Protein AF-C6TDI0-F1 (afdb_monomer)

Radius of gyration: 16.4 Å; Cα contacts (8 Å, |Δi|>4): 59; chains: 1; bounding box: 49×17×39 Å

Nearest PDB structures (foldseek):
  8ub8-assembly1_F  TM=6.004E-01  e=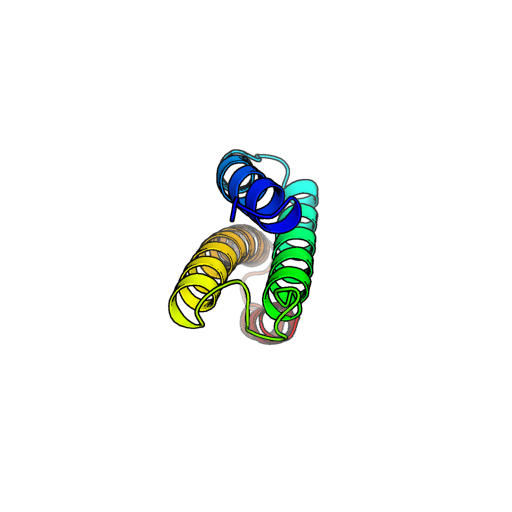7.647E-01  Bordetella phage BPP-1
  5zk3-assembly1_A  TM=4.264E-01  e=6.898E+00  Homo sapiens
  5v54-assembly1_B  TM=4.288E-01  e=9.675E+00  Homo sapiens

Organism: Glycine max (NCBI:txid3847)

Sequence (97 aa):
MGISKTEVNLKRLLAAAPQQQNQAKLVHYVATLREQLEQLAEERTPEGLPRISKAVLNDYSEKIEAIASKLVNRVVCIYELIYPGEMFKCKKELYSL

Foldseek 3Di:
DDDDPLRVVLVVLLVCLVVDPDLVVNVVSLVVNVVSLVVLQCDADPVRHRPDDPVVSVVSVVSSVVSLVVSVVVVLVVCCVVPVPPSVPVVVVSVVD

Structure (mmCIF, N/CA/C/O backbone):
data_AF-C6TDI0-F1
#
_entry.id   AF-C6TDI0-F1
#
loop_
_atom_site.group_PDB
_atom_site.id
_atom_site.type_symbol
_atom_site.label_atom_id
_atom_site.label_alt_id
_atom_site.label_comp_id
_atom_site.label_asym_id
_atom_site.label_entity_id
_atom_site.label_seq_id
_atom_site.pdbx_PDB_ins_code
_atom_site.Cartn_x
_atom_site.Cartn_y
_atom_site.Cartn_z
_atom_site.occupancy
_atom_site.B_iso_or_equiv
_atom_site.auth_seq_id
_atom_site.auth_comp_id
_atom_site.auth_asym_id
_atom_site.auth_atom_id
_atom_site.pdbx_PDB_model_num
ATOM 1 N N . MET A 1 1 ? -18.971 2.184 10.218 1.00 58.97 1 MET A N 1
ATOM 2 C CA . MET A 1 1 ? -17.906 3.164 9.909 1.00 58.97 1 MET A CA 1
ATOM 3 C C . MET A 1 1 ? -17.288 2.795 8.568 1.00 58.97 1 MET A C 1
ATOM 5 O O . MET A 1 1 ? -17.082 1.613 8.332 1.00 58.97 1 MET A O 1
ATOM 9 N N . GLY A 1 2 ? -17.090 3.764 7.672 1.00 80.56 2 GLY A N 1
ATOM 10 C CA . GLY A 1 2 ? -16.577 3.531 6.316 1.00 80.56 2 GLY A CA 1
ATOM 11 C C . GLY A 1 2 ? -15.046 3.546 6.216 1.00 80.56 2 GLY A C 1
ATOM 12 O O . GLY A 1 2 ? -14.354 4.004 7.132 1.00 80.56 2 GLY A O 1
ATOM 13 N N . ILE A 1 3 ? -14.554 3.068 5.071 1.00 83.88 3 ILE A N 1
ATOM 14 C CA . ILE A 1 3 ? -13.141 3.076 4.654 1.00 83.88 3 ILE A CA 1
ATOM 15 C C . ILE A 1 3 ? -12.595 4.514 4.713 1.00 83.88 3 ILE A C 1
ATOM 17 O O . ILE A 1 3 ? -13.279 5.452 4.294 1.00 83.88 3 ILE A O 1
ATOM 21 N N . SER A 1 4 ? -11.385 4.704 5.249 1.00 89.00 4 SER A N 1
ATOM 22 C CA . SER A 1 4 ? -10.763 6.032 5.331 1.00 89.00 4 SER A CA 1
ATOM 23 C C . SER A 1 4 ? -10.318 6.54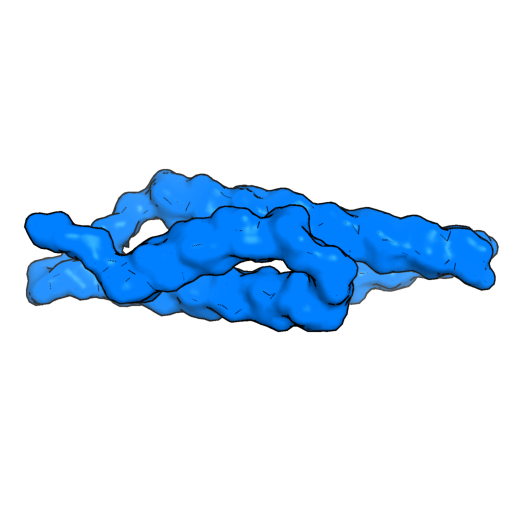4 3.962 1.00 89.00 4 SER A C 1
ATOM 25 O O . SER A 1 4 ? -10.072 5.768 3.039 1.00 89.00 4 SER A O 1
ATOM 27 N N . LYS A 1 5 ? -10.182 7.867 3.813 1.00 91.38 5 LYS A N 1
ATOM 28 C CA . LYS A 1 5 ? -9.638 8.458 2.580 1.00 91.38 5 LYS A CA 1
ATOM 29 C C . LYS A 1 5 ? -8.230 7.921 2.288 1.00 91.38 5 LYS A C 1
ATOM 31 O O . LYS A 1 5 ? -7.928 7.631 1.134 1.00 91.38 5 LYS A O 1
ATOM 36 N N . THR A 1 6 ? -7.413 7.752 3.325 1.00 93.12 6 THR A N 1
ATOM 37 C CA . THR A 1 6 ? -6.056 7.197 3.245 1.00 93.12 6 THR A CA 1
ATOM 38 C C . THR A 1 6 ? -6.082 5.758 2.747 1.00 93.12 6 THR A C 1
ATOM 40 O O . THR A 1 6 ? -5.397 5.439 1.782 1.00 93.12 6 THR A O 1
ATOM 43 N N . GLU A 1 7 ? -6.953 4.908 3.299 1.00 92.44 7 GLU A N 1
ATOM 44 C CA . GLU A 1 7 ? -7.088 3.517 2.855 1.00 92.44 7 GLU A CA 1
ATOM 45 C C . GLU A 1 7 ? -7.605 3.420 1.407 1.00 92.44 7 GLU A C 1
ATOM 47 O O . GLU A 1 7 ? -7.124 2.598 0.625 1.00 92.44 7 GLU A O 1
ATOM 52 N N . VAL A 1 8 ? -8.554 4.279 1.008 1.00 94.31 8 VAL A N 1
ATOM 53 C CA . VAL A 1 8 ? -9.020 4.355 -0.390 1.00 94.31 8 VAL A CA 1
ATOM 54 C C . VAL A 1 8 ? -7.878 4.747 -1.329 1.00 94.31 8 VAL A C 1
ATOM 56 O O . VAL A 1 8 ? -7.722 4.138 -2.390 1.00 94.31 8 VAL A O 1
ATOM 59 N N . ASN A 1 9 ? -7.084 5.751 -0.959 1.00 94.75 9 ASN A N 1
ATOM 60 C CA . ASN A 1 9 ? -5.946 6.200 -1.757 1.00 94.75 9 ASN A CA 1
ATOM 61 C C . ASN A 1 9 ? -4.877 5.108 -1.873 1.00 94.75 9 ASN A C 1
ATOM 63 O O . ASN A 1 9 ? -4.446 4.817 -2.989 1.00 94.75 9 ASN A O 1
ATOM 67 N N . LEU A 1 10 ? -4.547 4.443 -0.762 1.00 94.81 10 LEU A N 1
ATOM 68 C CA . LEU A 1 10 ? -3.582 3.348 -0.719 1.00 94.81 10 LEU A CA 1
ATOM 69 C C . LEU A 1 10 ? -4.000 2.212 -1.660 1.00 94.81 10 LEU A C 1
ATOM 71 O O . LEU A 1 10 ? -3.218 1.777 -2.503 1.00 94.81 10 LEU A O 1
ATOM 75 N N . LYS A 1 11 ? -5.266 1.775 -1.591 1.00 94.94 11 LYS A N 1
ATOM 76 C CA . LYS A 1 11 ? -5.807 0.727 -2.476 1.00 94.94 11 LYS A CA 1
ATOM 77 C C . LYS A 1 11 ? -5.727 1.109 -3.953 1.00 94.94 11 LYS A C 1
ATOM 79 O O . LYS A 1 11 ? -5.359 0.279 -4.783 1.00 94.94 11 LYS A O 1
ATOM 84 N N . ARG A 1 12 ? -6.059 2.359 -4.293 1.00 95.81 12 ARG A N 1
ATOM 85 C CA . ARG A 1 12 ? -5.972 2.864 -5.675 1.00 95.81 12 ARG A CA 1
ATOM 86 C C . ARG A 1 12 ? -4.530 2.879 -6.169 1.00 95.81 12 ARG A C 1
ATOM 88 O O . ARG A 1 12 ? -4.270 2.457 -7.294 1.00 95.81 12 ARG A O 1
ATOM 95 N N . LEU A 1 13 ? -3.600 3.322 -5.327 1.00 95.31 13 LEU A N 1
ATOM 96 C CA . LEU A 1 13 ? -2.189 3.404 -5.678 1.00 95.31 13 LEU A CA 1
ATOM 97 C C . LEU A 1 13 ? -1.560 2.010 -5.826 1.00 95.31 13 LEU A C 1
ATOM 99 O O . LEU A 1 13 ? -0.835 1.778 -6.789 1.00 95.31 13 LEU A O 1
ATOM 103 N N . LEU A 1 14 ? -1.925 1.052 -4.965 1.00 95.31 14 LEU A N 1
ATOM 104 C CA . LEU A 1 14 ? -1.526 -0.357 -5.081 1.00 95.31 14 LEU A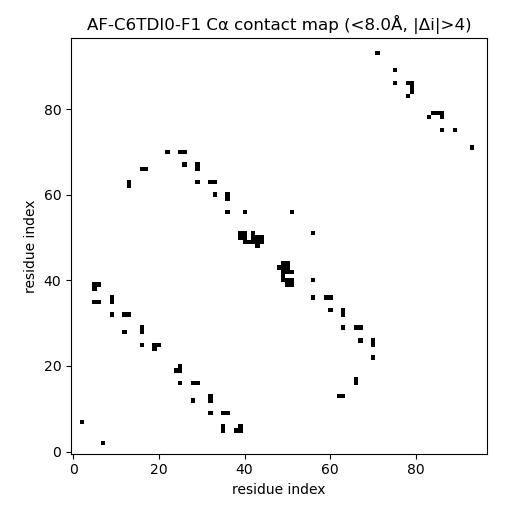 CA 1
ATOM 105 C C . LEU A 1 14 ? -1.998 -1.001 -6.389 1.00 95.31 14 LEU A C 1
ATOM 107 O O . LEU A 1 14 ? -1.280 -1.813 -6.965 1.00 95.31 14 LEU A O 1
ATOM 111 N N . ALA A 1 15 ? -3.189 -0.643 -6.874 1.00 94.81 15 ALA A N 1
ATOM 112 C CA . ALA A 1 15 ? -3.699 -1.139 -8.150 1.00 94.81 15 ALA A CA 1
ATOM 113 C C . ALA A 1 15 ? -3.005 -0.482 -9.359 1.00 94.81 15 ALA A C 1
ATOM 115 O O . ALA A 1 15 ? -2.777 -1.140 -10.376 1.00 94.81 15 ALA A O 1
ATOM 116 N N . ALA A 1 16 ? -2.657 0.804 -9.251 1.00 93.56 16 ALA A N 1
ATOM 117 C CA . ALA A 1 16 ? -2.035 1.570 -10.329 1.00 93.56 16 ALA A CA 1
ATOM 118 C C . ALA A 1 16 ? -0.523 1.315 -10.466 1.00 93.56 16 ALA A C 1
ATOM 120 O O . ALA A 1 16 ? -0.001 1.304 -11.580 1.00 93.56 16 ALA A O 1
ATOM 121 N N . ALA A 1 17 ? 0.191 1.099 -9.358 1.00 91.44 17 ALA A N 1
ATOM 122 C CA . ALA A 1 17 ? 1.648 0.975 -9.352 1.00 91.44 17 ALA A CA 1
ATOM 123 C C . ALA A 1 17 ? 2.188 -0.152 -10.261 1.00 91.44 17 ALA A C 1
ATOM 125 O O . ALA A 1 17 ? 3.085 0.129 -11.054 1.00 91.44 17 ALA A O 1
ATOM 126 N N . PRO A 1 18 ? 1.630 -1.380 -10.275 1.00 88.94 18 PRO A N 1
ATOM 127 C CA . PRO A 1 18 ? 2.087 -2.439 -11.181 1.00 88.94 18 PRO A CA 1
ATOM 128 C C . PRO A 1 18 ? 1.902 -2.126 -12.673 1.00 88.94 18 PR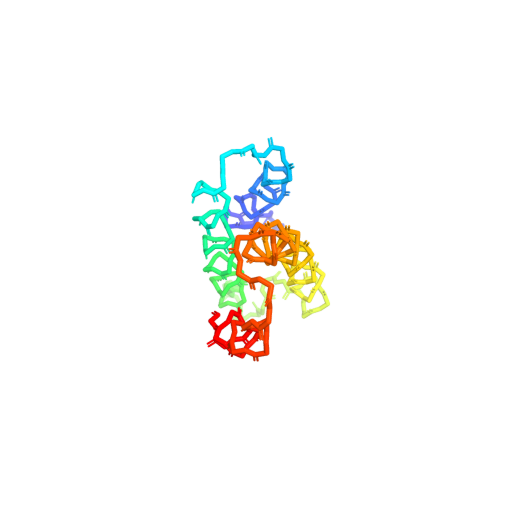O A C 1
ATOM 130 O O . PRO A 1 18 ? 2.560 -2.746 -13.505 1.00 88.94 18 PRO A O 1
ATOM 133 N N . GLN A 1 19 ? 1.006 -1.195 -13.015 1.00 90.69 19 GLN A N 1
ATOM 134 C CA . GLN A 1 19 ? 0.729 -0.791 -14.397 1.00 90.69 19 GLN A CA 1
ATOM 135 C C . GLN A 1 19 ? 1.668 0.328 -14.876 1.00 90.69 19 GLN A C 1
ATOM 137 O O . GLN A 1 19 ? 1.715 0.630 -16.069 1.00 90.69 19 GLN A O 1
ATOM 142 N N . GLN A 1 20 ? 2.423 0.956 -13.967 1.00 89.19 20 GLN A N 1
ATOM 143 C CA . GLN A 1 20 ? 3.319 2.056 -14.300 1.00 89.19 20 GLN A CA 1
ATOM 144 C C . GLN A 1 20 ? 4.563 1.547 -15.043 1.00 89.19 20 GLN A C 1
ATOM 146 O O . GLN A 1 20 ? 5.313 0.713 -14.542 1.00 89.19 20 GLN A O 1
ATOM 151 N N . GLN A 1 21 ? 4.814 2.096 -16.232 1.00 85.81 21 GLN A N 1
ATOM 152 C CA . GLN A 1 21 ? 5.987 1.748 -17.043 1.00 85.81 21 GLN A CA 1
ATOM 153 C C . GLN A 1 21 ? 7.190 2.652 -16.754 1.00 85.81 21 GLN A C 1
ATOM 155 O O . GLN A 1 21 ? 8.337 2.239 -16.923 1.00 85.81 21 GLN A O 1
ATOM 160 N N . ASN A 1 22 ? 6.944 3.887 -16.306 1.00 88.06 22 ASN A N 1
ATOM 161 C CA . ASN A 1 22 ? 8.004 4.829 -15.978 1.00 88.06 22 ASN A CA 1
ATOM 162 C C . ASN A 1 22 ? 8.616 4.493 -14.609 1.00 88.06 22 ASN A C 1
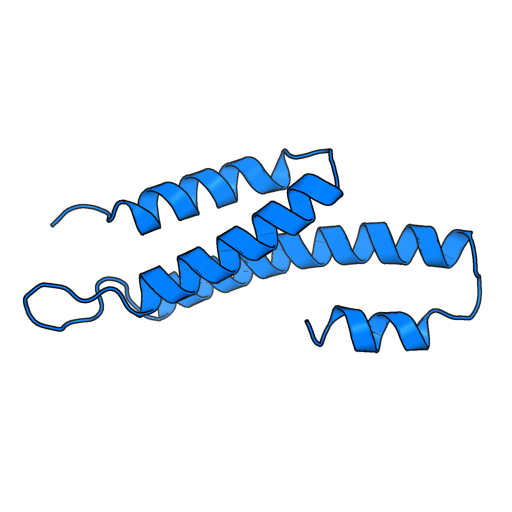ATOM 164 O O . ASN A 1 22 ? 7.950 4.614 -13.579 1.00 88.06 22 ASN A O 1
ATOM 168 N N . GLN A 1 23 ? 9.897 4.120 -14.601 1.00 81.94 23 GLN A N 1
ATOM 169 C CA . GLN A 1 23 ? 10.593 3.702 -13.383 1.00 81.94 23 GLN A CA 1
ATOM 170 C 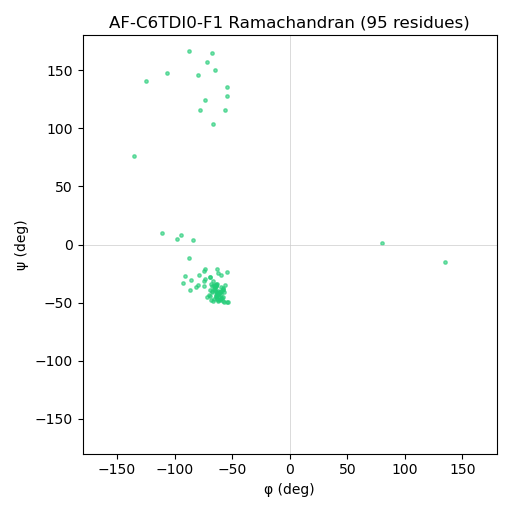C . GLN A 1 23 ? 10.682 4.814 -12.332 1.00 81.94 23 GLN A C 1
ATOM 172 O O . GLN A 1 23 ? 10.412 4.551 -11.167 1.00 81.94 23 GLN A O 1
ATOM 177 N N . ALA A 1 24 ? 10.973 6.058 -12.723 1.00 85.50 24 ALA A N 1
ATOM 178 C CA . ALA A 1 24 ? 11.050 7.179 -11.783 1.00 85.50 24 ALA A CA 1
ATOM 179 C C . ALA A 1 24 ? 9.696 7.444 -11.102 1.00 85.50 24 ALA A C 1
ATOM 181 O O . ALA A 1 24 ? 9.630 7.663 -9.893 1.00 85.50 24 ALA A O 1
ATOM 182 N N . LYS A 1 25 ? 8.594 7.339 -11.859 1.00 88.94 25 LYS A N 1
ATOM 183 C CA . LYS A 1 25 ? 7.241 7.407 -11.284 1.00 88.94 25 LYS A CA 1
ATOM 184 C C . LYS A 1 25 ? 6.956 6.231 -10.355 1.00 88.94 25 LYS A C 1
ATOM 186 O O . LYS A 1 25 ? 6.297 6.422 -9.341 1.00 88.94 25 LYS A O 1
ATOM 191 N N . LEU A 1 26 ? 7.442 5.036 -10.686 1.00 89.25 26 LEU A N 1
ATOM 192 C CA . LEU A 1 26 ? 7.256 3.855 -9.848 1.00 89.25 26 LEU A CA 1
ATOM 193 C C . LEU A 1 26 ? 8.020 3.968 -8.518 1.00 89.25 26 LEU A C 1
ATOM 195 O O . LEU A 1 26 ? 7.445 3.638 -7.487 1.00 89.25 26 LEU A O 1
ATOM 199 N N . VAL A 1 27 ? 9.246 4.511 -8.514 1.00 88.38 27 VAL A N 1
ATOM 200 C CA . VAL A 1 27 ? 9.980 4.843 -7.273 1.00 88.38 27 VAL A CA 1
ATOM 201 C C . VAL A 1 27 ? 9.156 5.790 -6.407 1.00 88.38 27 VAL A C 1
ATOM 203 O O . VAL A 1 27 ? 8.943 5.528 -5.225 1.00 88.38 27 VAL A O 1
ATOM 206 N N . HIS A 1 28 ? 8.638 6.864 -7.007 1.00 91.50 28 HIS A N 1
ATOM 207 C CA . HIS A 1 28 ? 7.807 7.824 -6.288 1.00 91.50 28 HIS A CA 1
ATOM 208 C C . HIS A 1 28 ? 6.537 7.173 -5.720 1.00 91.50 28 HIS A C 1
ATOM 210 O O . HIS A 1 28 ? 6.184 7.415 -4.572 1.00 91.50 28 HIS A O 1
ATOM 216 N N . TYR A 1 29 ? 5.886 6.290 -6.482 1.00 93.19 29 TYR A N 1
ATOM 217 C CA . TYR A 1 29 ? 4.699 5.572 -6.017 1.00 93.19 29 TYR A CA 1
ATOM 218 C C . TYR A 1 29 ? 5.008 4.654 -4.833 1.00 93.19 29 TYR A C 1
ATOM 220 O O . TYR A 1 29 ? 4.214 4.611 -3.901 1.00 93.19 29 TYR A O 1
ATOM 228 N N . VAL A 1 30 ? 6.144 3.949 -4.835 1.00 92.69 30 VAL A N 1
ATOM 229 C CA . VAL A 1 30 ? 6.570 3.120 -3.692 1.00 92.69 30 VAL A CA 1
ATOM 230 C C . VAL A 1 30 ? 6.803 3.981 -2.449 1.00 92.69 30 VAL A C 1
ATOM 232 O O . VAL A 1 30 ? 6.331 3.618 -1.374 1.00 92.69 30 VAL A O 1
ATOM 235 N N . ALA A 1 31 ? 7.447 5.143 -2.591 1.00 93.44 31 ALA A N 1
ATOM 236 C CA . ALA A 1 31 ? 7.637 6.074 -1.479 1.00 93.44 31 ALA A CA 1
ATOM 237 C C . ALA A 1 31 ? 6.292 6.559 -0.901 1.00 93.44 31 ALA A C 1
ATOM 239 O O . ALA A 1 31 ? 6.065 6.459 0.302 1.00 93.44 31 ALA A O 1
ATOM 240 N N . THR A 1 32 ? 5.360 6.989 -1.759 1.00 94.75 32 THR A N 1
ATOM 241 C CA . THR A 1 32 ? 4.015 7.412 -1.328 1.00 94.75 32 THR A CA 1
ATOM 242 C C . THR A 1 32 ? 3.213 6.269 -0.702 1.00 94.75 32 THR A C 1
ATOM 244 O O . THR A 1 32 ? 2.451 6.492 0.235 1.00 94.75 32 THR A O 1
ATOM 247 N N . LEU A 1 33 ? 3.359 5.037 -1.198 1.00 95.56 33 LEU A N 1
ATOM 248 C CA . LEU A 1 33 ? 2.708 3.863 -0.613 1.00 95.56 33 LEU A CA 1
ATOM 249 C C . LEU A 1 33 ? 3.190 3.600 0.822 1.00 95.56 33 LEU A C 1
ATOM 251 O O . LEU A 1 33 ? 2.361 3.303 1.680 1.00 95.56 33 LEU A O 1
ATOM 255 N N . ARG A 1 34 ? 4.500 3.728 1.083 1.00 95.25 34 ARG A N 1
ATOM 256 C CA . ARG A 1 34 ? 5.079 3.590 2.432 1.00 95.25 34 ARG A CA 1
ATOM 257 C C . ARG A 1 34 ? 4.549 4.677 3.375 1.00 95.25 34 ARG A C 1
ATOM 259 O O . ARG A 1 34 ? 4.037 4.351 4.439 1.00 95.25 34 ARG A O 1
ATOM 266 N N . GLU A 1 35 ? 4.545 5.933 2.932 1.00 95.62 35 GLU A N 1
ATOM 267 C CA . GLU A 1 35 ? 4.005 7.063 3.706 1.00 95.62 35 GLU A CA 1
ATOM 268 C C . GLU A 1 35 ? 2.514 6.881 4.051 1.00 95.62 35 GLU A C 1
ATOM 270 O O . GLU A 1 35 ? 2.095 7.058 5.194 1.00 95.62 35 GLU A O 1
ATOM 275 N N . GLN A 1 36 ? 1.687 6.477 3.080 1.00 94.88 36 GLN A N 1
ATOM 276 C CA . GLN A 1 36 ? 0.259 6.246 3.326 1.00 94.88 36 GLN A CA 1
ATOM 277 C C . GLN A 1 36 ? 0.006 5.067 4.269 1.00 94.88 36 GLN A C 1
ATOM 279 O O . GLN A 1 36 ? -0.980 5.086 5.007 1.00 94.88 36 GLN A O 1
ATOM 284 N N . LEU A 1 37 ? 0.864 4.044 4.252 1.00 95.19 37 LEU A N 1
ATOM 285 C CA . LEU A 1 37 ? 0.769 2.921 5.180 1.00 95.19 37 LEU A CA 1
ATOM 286 C C . LEU A 1 37 ? 1.065 3.359 6.621 1.00 95.19 37 LEU A C 1
ATOM 288 O O . LEU A 1 37 ? 0.347 2.945 7.531 1.00 95.19 37 LEU A O 1
ATOM 292 N N . GLU A 1 38 ? 2.069 4.216 6.822 1.00 94.56 38 GLU A N 1
ATOM 293 C CA . GLU A 1 38 ? 2.392 4.798 8.131 1.00 94.56 38 GLU A CA 1
ATOM 294 C C . GLU A 1 38 ? 1.230 5.642 8.666 1.00 94.56 38 GLU A C 1
ATOM 296 O O . GLU A 1 38 ? 0.750 5.399 9.773 1.00 94.56 38 GLU A O 1
ATOM 301 N N . GLN A 1 39 ? 0.679 6.540 7.842 1.00 93.75 39 GLN A N 1
ATOM 302 C CA . GLN A 1 39 ? -0.503 7.330 8.210 1.00 93.75 39 GLN A CA 1
ATOM 303 C C . GLN A 1 39 ? -1.690 6.435 8.591 1.00 93.75 39 GLN A C 1
ATOM 305 O O . GLN A 1 39 ? -2.395 6.693 9.565 1.00 93.75 39 GLN A O 1
ATOM 310 N N . LEU A 1 40 ? -1.901 5.346 7.849 1.00 92.94 40 LEU A N 1
ATOM 311 C CA . LEU A 1 40 ? -2.988 4.409 8.110 1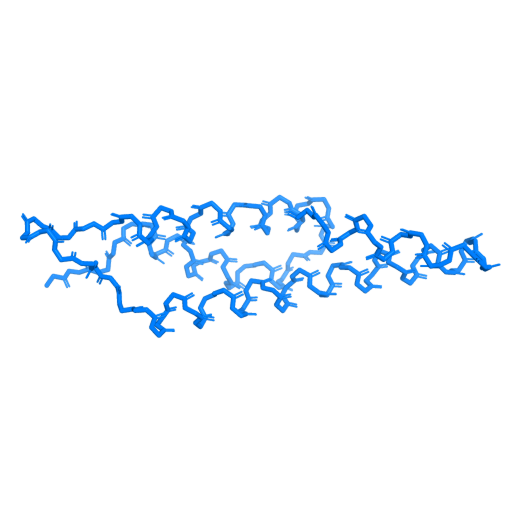.00 92.94 40 LEU A CA 1
ATOM 312 C C . LEU A 1 40 ? -2.792 3.600 9.402 1.00 92.94 40 LEU A C 1
ATOM 314 O O . LEU A 1 40 ? -3.775 3.199 10.024 1.00 92.94 40 LEU A O 1
ATOM 318 N N . ALA A 1 41 ? -1.544 3.367 9.811 1.00 91.81 41 ALA A N 1
ATOM 319 C CA . ALA A 1 41 ? -1.210 2.734 11.085 1.00 91.81 41 ALA A CA 1
ATOM 320 C C . ALA A 1 41 ? -1.420 3.679 12.281 1.00 91.81 41 ALA A C 1
ATOM 322 O O . ALA A 1 41 ? -1.772 3.232 13.379 1.00 91.81 41 ALA A O 1
ATOM 323 N N . GLU A 1 42 ? -1.234 4.982 12.070 1.00 92.88 42 GLU A N 1
ATOM 324 C CA . GLU A 1 42 ? -1.499 6.017 13.070 1.00 92.88 42 GLU A CA 1
ATOM 325 C C . GLU A 1 42 ? -2.988 6.350 13.201 1.00 92.88 42 GLU A C 1
ATOM 327 O O . GLU A 1 42 ? -3.428 6.747 14.280 1.00 92.88 42 GLU A O 1
ATOM 332 N N . GLU A 1 43 ? -3.784 6.142 12.147 1.00 91.19 43 GLU A N 1
ATOM 333 C CA . GLU A 1 43 ? -5.220 6.411 12.166 1.00 91.19 43 GLU A CA 1
ATOM 334 C C . GLU A 1 43 ? -5.942 5.652 13.290 1.00 91.19 43 GLU A C 1
ATOM 336 O O . GLU A 1 43 ? -6.068 4.419 13.301 1.00 91.19 43 GLU A O 1
ATOM 341 N N . ARG A 1 44 ? -6.500 6.430 14.221 1.00 89.88 44 ARG A N 1
ATOM 342 C CA . ARG A 1 44 ? -7.372 5.942 15.287 1.00 89.88 44 ARG A CA 1
ATOM 343 C C . ARG A 1 44 ? -8.819 6.322 15.029 1.00 89.88 44 ARG A C 1
ATOM 345 O O . ARG A 1 44 ? -9.116 7.360 14.437 1.00 89.88 44 ARG A O 1
ATOM 352 N N . THR A 1 45 ? -9.733 5.467 15.469 1.00 87.06 45 THR A N 1
ATOM 353 C CA . THR A 1 45 ? -11.147 5.830 15.569 1.00 87.06 45 THR A CA 1
ATOM 354 C C . THR A 1 45 ? -11.328 6.892 16.666 1.00 87.06 45 THR A C 1
ATOM 356 O O . THR A 1 45 ? -10.418 7.083 17.479 1.00 87.06 45 THR A O 1
ATOM 359 N N . PRO A 1 46 ? -12.473 7.598 16.734 1.00 85.06 46 PRO A N 1
ATOM 360 C CA . PRO A 1 46 ? -12.752 8.546 17.821 1.00 85.06 46 PRO A CA 1
ATOM 361 C C . PRO A 1 46 ? -12.622 7.931 19.224 1.00 85.06 46 PRO A C 1
ATOM 363 O O . PRO A 1 46 ? -12.358 8.634 20.192 1.00 85.06 46 PRO A O 1
ATOM 366 N N . GLU A 1 47 ? -12.760 6.609 19.324 1.00 86.50 47 GLU A N 1
ATOM 367 C CA . GLU A 1 47 ? -12.602 5.813 20.541 1.00 86.50 47 GLU A CA 1
ATOM 368 C C . GLU A 1 47 ? -11.133 5.433 20.838 1.00 86.50 47 GLU A C 1
ATOM 370 O O . GLU A 1 47 ? -10.860 4.687 21.775 1.00 86.50 47 GLU A O 1
ATOM 375 N N . GLY A 1 48 ? -10.172 5.910 20.039 1.00 85.69 48 GLY A N 1
ATOM 376 C CA . GLY A 1 48 ? -8.734 5.667 20.211 1.00 85.69 48 GLY A CA 1
ATOM 377 C C . GLY A 1 48 ? -8.241 4.306 19.702 1.00 85.69 48 GLY A C 1
ATOM 378 O O . GLY A 1 48 ? -7.047 3.994 19.798 1.00 85.69 48 GLY A O 1
ATOM 379 N N . LEU A 1 49 ? -9.126 3.488 19.129 1.00 87.00 49 LEU A N 1
ATOM 380 C CA . LEU A 1 49 ? -8.776 2.163 18.624 1.00 87.00 49 LEU A CA 1
ATOM 381 C C . LEU A 1 49 ? -8.095 2.255 17.252 1.00 87.00 49 LEU A C 1
ATOM 383 O O . LEU A 1 49 ? -8.447 3.129 16.458 1.00 87.00 49 LEU A O 1
ATOM 387 N N . PRO A 1 50 ? -7.134 1.366 16.936 1.00 88.12 50 PRO A N 1
ATOM 388 C CA . PRO A 1 50 ? -6.591 1.256 15.587 1.00 88.12 50 PRO A CA 1
ATOM 389 C C . PRO A 1 50 ? -7.718 1.043 14.584 1.00 88.12 50 PRO A C 1
ATOM 391 O O . PRO A 1 50 ? -8.540 0.138 14.743 1.00 88.12 50 PRO A O 1
ATOM 394 N N . ARG A 1 51 ? -7.753 1.868 13.539 1.00 88.06 51 ARG A N 1
ATOM 395 C CA . ARG A 1 51 ? -8.813 1.779 12.534 1.00 88.06 51 ARG A CA 1
ATOM 396 C C . ARG A 1 51 ? -8.705 0.516 11.682 1.00 88.06 51 ARG A C 1
ATOM 398 O O . ARG A 1 51 ? -9.712 0.015 11.188 1.00 88.06 51 ARG A O 1
ATOM 405 N N . ILE A 1 52 ? -7.486 0.004 11.529 1.00 88.81 52 ILE A N 1
ATOM 406 C CA . ILE A 1 52 ? -7.178 -1.206 10.777 1.00 88.81 52 ILE A CA 1
ATOM 407 C C . ILE A 1 52 ? -6.416 -2.191 11.664 1.00 88.81 52 ILE A C 1
ATOM 409 O O . ILE A 1 52 ? -5.553 -1.820 12.457 1.00 88.81 52 ILE A O 1
ATOM 413 N N . SER A 1 53 ? -6.745 -3.476 11.521 1.00 90.62 53 SER A N 1
ATOM 414 C CA . SER A 1 53 ? -6.028 -4.558 12.195 1.00 90.62 53 SER A CA 1
ATOM 415 C C . SER A 1 53 ? -4.578 -4.679 11.711 1.00 90.62 53 SER A C 1
ATOM 417 O O . SER A 1 53 ? -4.280 -4.467 10.535 1.00 90.62 53 SER A O 1
ATOM 419 N N . LYS A 1 54 ? -3.687 -5.144 12.587 1.00 90.62 54 LYS A N 1
ATOM 420 C CA . LYS A 1 54 ? -2.280 -5.394 12.242 1.00 90.62 54 LYS A CA 1
ATOM 421 C C . LYS A 1 54 ? -2.103 -6.356 11.056 1.00 90.62 54 LYS A C 1
ATOM 423 O O . LYS A 1 54 ? -1.194 -6.162 10.261 1.00 90.62 54 LYS A O 1
ATOM 428 N N . ALA A 1 55 ? -2.978 -7.354 10.916 1.00 91.81 55 ALA A N 1
ATOM 429 C CA . ALA A 1 55 ? -2.928 -8.306 9.803 1.00 91.81 55 ALA A CA 1
ATOM 430 C C . ALA A 1 55 ? -3.087 -7.601 8.447 1.00 91.81 55 ALA A C 1
ATOM 432 O O . ALA A 1 55 ? -2.270 -7.775 7.554 1.00 91.81 55 ALA A O 1
ATOM 433 N N . VAL A 1 56 ? -4.075 -6.712 8.334 1.00 91.44 56 VAL A N 1
ATOM 434 C CA . VAL A 1 56 ? -4.326 -5.958 7.097 1.00 91.44 56 VAL A CA 1
ATOM 435 C C . VAL A 1 56 ? -3.194 -4.969 6.783 1.00 91.44 56 VAL A C 1
ATOM 437 O O . VAL A 1 56 ? -2.852 -4.789 5.617 1.00 91.44 56 VAL A O 1
ATOM 440 N N . LEU A 1 57 ? -2.579 -4.342 7.796 1.00 92.50 57 LEU A N 1
ATOM 441 C CA . LEU A 1 57 ? -1.390 -3.502 7.581 1.00 92.50 57 LEU A CA 1
ATOM 442 C C . LEU A 1 57 ? -0.209 -4.319 7.039 1.00 92.50 57 LEU A C 1
ATOM 444 O O . LEU A 1 57 ? 0.473 -3.865 6.120 1.00 92.50 57 LEU A O 1
ATOM 448 N N . ASN A 1 58 ? -0.001 -5.533 7.557 1.00 94.69 58 ASN A N 1
ATOM 449 C CA . ASN A 1 58 ? 1.029 -6.438 7.050 1.00 94.69 58 ASN A CA 1
ATOM 450 C C . ASN A 1 58 ? 0.753 -6.850 5.597 1.00 94.69 58 ASN A C 1
ATOM 452 O O . ASN A 1 58 ? 1.658 -6.758 4.772 1.00 94.69 58 ASN A O 1
ATOM 456 N N . ASP A 1 59 ? -0.491 -7.195 5.250 1.00 95.50 59 ASP A N 1
ATOM 457 C CA . ASP A 1 59 ? -0.866 -7.541 3.871 1.00 95.50 59 ASP A CA 1
ATOM 458 C C . ASP A 1 59 ? -0.565 -6.402 2.882 1.00 95.50 59 ASP A C 1
ATOM 460 O O . ASP A 1 59 ? -0.175 -6.638 1.734 1.00 95.50 59 ASP A O 1
ATOM 464 N N . TYR A 1 60 ? -0.775 -5.146 3.291 1.00 95.25 60 TYR A N 1
ATOM 465 C CA . TYR A 1 60 ? -0.400 -3.996 2.470 1.00 95.25 60 TYR A CA 1
ATOM 466 C C . TYR A 1 60 ? 1.114 -3.837 2.375 1.00 95.25 60 TYR A C 1
ATOM 468 O O . TYR A 1 60 ? 1.611 -3.627 1.270 1.00 95.25 60 TYR A O 1
ATOM 476 N N . SER A 1 61 ? 1.834 -3.986 3.488 1.00 94.94 61 SER A N 1
ATOM 477 C CA . SER A 1 61 ? 3.299 -3.947 3.515 1.00 94.94 61 SER A CA 1
ATOM 478 C C . SER A 1 61 ? 3.905 -4.953 2.530 1.00 94.94 61 SER A C 1
ATOM 480 O O . SER A 1 61 ? 4.684 -4.579 1.656 1.00 94.94 61 SER A O 1
ATOM 482 N N . GLU A 1 62 ? 3.447 -6.206 2.557 1.00 95.12 62 GLU A N 1
ATOM 483 C CA . GLU A 1 62 ? 3.920 -7.254 1.644 1.00 95.12 62 GLU A CA 1
ATOM 484 C C . GLU A 1 62 ? 3.672 -6.910 0.169 1.00 95.12 62 GLU A C 1
ATOM 486 O O . GLU A 1 62 ? 4.532 -7.127 -0.689 1.00 95.12 62 GLU A O 1
ATOM 491 N N . LYS A 1 63 ? 2.514 -6.319 -0.151 1.00 94.56 63 LYS A N 1
ATOM 492 C CA . LYS A 1 63 ? 2.202 -5.881 -1.522 1.00 94.56 63 LYS A CA 1
ATOM 493 C C . LYS A 1 63 ? 3.114 -4.749 -1.986 1.00 94.56 63 LYS A C 1
ATOM 495 O O . LYS A 1 63 ? 3.503 -4.736 -3.154 1.00 94.56 63 LYS A O 1
ATOM 500 N N . ILE A 1 64 ? 3.451 -3.813 -1.100 1.00 94.12 64 ILE A N 1
ATOM 501 C CA . ILE A 1 64 ? 4.381 -2.716 -1.397 1.00 94.12 64 ILE A CA 1
ATOM 502 C C . ILE A 1 64 ? 5.776 -3.282 -1.654 1.00 94.12 64 ILE A C 1
ATOM 504 O O . ILE A 1 64 ? 6.380 -2.967 -2.680 1.00 94.12 64 ILE A O 1
ATOM 508 N N . GLU A 1 65 ? 6.249 -4.183 -0.796 1.00 91.94 65 GLU A N 1
ATOM 509 C CA . GLU A 1 65 ? 7.561 -4.817 -0.940 1.00 91.94 65 GLU A CA 1
ATOM 510 C C . GLU A 1 65 ? 7.665 -5.679 -2.207 1.00 91.94 65 GLU A C 1
ATOM 512 O O . GLU A 1 65 ? 8.699 -5.687 -2.880 1.00 91.94 65 GLU A O 1
ATOM 517 N N . ALA A 1 66 ? 6.578 -6.330 -2.627 1.00 91.50 66 ALA A N 1
ATOM 518 C CA . ALA A 1 66 ? 6.533 -7.043 -3.903 1.00 91.50 66 ALA A CA 1
ATOM 519 C C . ALA A 1 66 ? 6.683 -6.099 -5.115 1.00 91.50 66 ALA A C 1
ATOM 521 O O . ALA A 1 66 ? 7.292 -6.467 -6.126 1.00 91.50 66 ALA A O 1
ATOM 522 N N . ILE A 1 67 ? 6.139 -4.880 -5.036 1.00 90.12 67 ILE A N 1
ATOM 523 C CA . ILE A 1 67 ? 6.306 -3.850 -6.072 1.00 90.12 67 ILE A CA 1
ATOM 524 C C . ILE A 1 67 ? 7.737 -3.297 -6.039 1.00 90.12 67 ILE A C 1
ATOM 526 O O . ILE A 1 67 ? 8.373 -3.205 -7.092 1.00 90.12 67 ILE A O 1
ATOM 530 N N . ALA A 1 68 ? 8.265 -2.996 -4.850 1.00 88.75 68 ALA A N 1
ATOM 531 C CA . ALA A 1 68 ? 9.632 -2.519 -4.663 1.00 88.75 68 ALA A CA 1
ATOM 532 C C . ALA A 1 68 ? 10.656 -3.532 -5.200 1.00 88.75 68 ALA A C 1
ATOM 534 O O . ALA A 1 68 ? 11.512 -3.177 -6.006 1.00 88.75 68 ALA A O 1
ATOM 535 N N . SER A 1 69 ? 10.496 -4.817 -4.878 1.00 86.62 69 SER A N 1
ATOM 536 C CA . SER A 1 69 ? 11.367 -5.902 -5.353 1.00 86.62 69 SER A CA 1
ATOM 537 C C . SER A 1 69 ? 11.421 -6.001 -6.881 1.00 86.62 69 SER A C 1
ATOM 539 O O . SER A 1 69 ? 12.483 -6.233 -7.461 1.00 86.62 69 SER A O 1
ATOM 541 N N . LYS A 1 70 ? 10.296 -5.775 -7.575 1.00 82.50 70 LYS A N 1
ATOM 542 C CA . LYS A 1 70 ? 10.275 -5.726 -9.049 1.00 82.50 70 LYS A CA 1
ATOM 543 C C . LYS A 1 70 ? 11.072 -4.545 -9.600 1.00 82.50 70 LYS A C 1
ATOM 545 O O . LYS A 1 70 ? 11.685 -4.677 -10.661 1.00 82.50 70 LYS A O 1
ATOM 550 N N . LEU A 1 71 ? 11.055 -3.408 -8.906 1.00 80.62 71 LEU A N 1
ATOM 551 C CA . LEU A 1 71 ? 11.851 -2.240 -9.269 1.00 80.62 71 LEU A CA 1
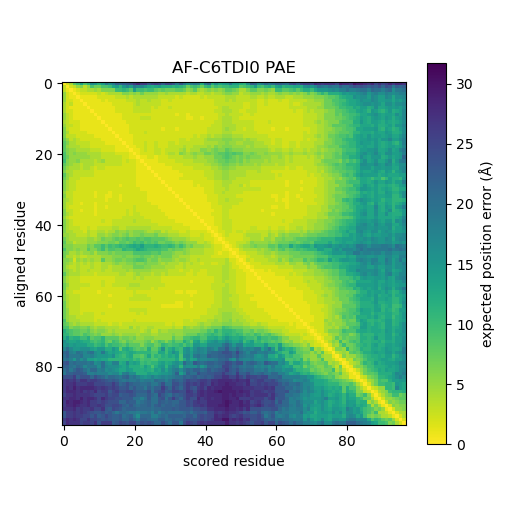ATOM 552 C C . LEU A 1 71 ? 13.345 -2.517 -9.063 1.00 80.62 71 LEU A C 1
ATOM 554 O O . LEU A 1 71 ? 14.121 -2.323 -9.996 1.00 80.62 71 LEU A O 1
ATOM 558 N N . VAL A 1 72 ? 13.719 -3.070 -7.904 1.00 77.00 72 VAL A N 1
ATOM 559 C CA . VAL A 1 72 ? 15.092 -3.502 -7.600 1.00 77.00 72 VAL A CA 1
ATOM 560 C C . VAL A 1 72 ? 15.618 -4.451 -8.671 1.00 77.00 72 VAL A C 1
ATOM 562 O O . VAL A 1 72 ? 16.686 -4.208 -9.218 1.00 77.00 72 VAL A O 1
ATOM 565 N N . ASN A 1 73 ? 14.856 -5.485 -9.038 1.00 73.44 73 ASN A N 1
ATOM 566 C CA . ASN A 1 73 ? 15.286 -6.445 -10.056 1.00 73.44 73 ASN A CA 1
ATOM 567 C C . ASN A 1 73 ? 15.538 -5.786 -11.419 1.00 73.44 73 ASN A C 1
ATOM 569 O O . ASN A 1 73 ? 16.531 -6.103 -12.062 1.00 73.44 73 ASN A O 1
ATOM 573 N N . ARG A 1 74 ? 14.701 -4.833 -11.858 1.00 70.12 74 ARG A N 1
ATOM 574 C CA . ARG A 1 74 ? 14.966 -4.110 -13.118 1.00 70.12 74 ARG A CA 1
ATOM 575 C C . ARG A 1 74 ? 16.243 -3.287 -13.052 1.00 70.12 74 ARG A C 1
ATOM 577 O O . ARG A 1 74 ? 17.003 -3.282 -14.013 1.00 70.12 74 ARG A O 1
ATOM 584 N N . VAL A 1 75 ? 16.451 -2.579 -11.946 1.00 67.44 75 VAL A N 1
ATOM 585 C CA . VAL A 1 75 ? 17.615 -1.711 -11.763 1.00 67.44 75 VAL A CA 1
ATOM 586 C C . VAL A 1 75 ? 18.888 -2.558 -11.685 1.00 67.44 75 VAL A C 1
ATOM 588 O O . VAL A 1 75 ? 19.826 -2.320 -12.440 1.00 67.44 75 VAL A O 1
ATOM 591 N N . VAL A 1 76 ? 18.890 -3.609 -10.862 1.00 63.91 76 VAL A N 1
ATOM 592 C CA . VAL A 1 76 ? 20.025 -4.529 -10.694 1.00 63.91 76 VAL A CA 1
ATOM 593 C C . VAL A 1 76 ? 20.375 -5.243 -12.004 1.00 63.91 76 VAL A C 1
ATOM 595 O O . VAL A 1 76 ? 21.551 -5.281 -12.352 1.00 63.91 76 VAL A O 1
ATOM 598 N N . CYS A 1 77 ? 19.392 -5.716 -12.783 1.00 57.34 77 CYS A N 1
ATOM 599 C CA . CYS A 1 77 ? 19.663 -6.339 -14.084 1.00 57.34 77 CYS A CA 1
ATOM 600 C C . CYS A 1 77 ? 20.308 -5.372 -15.094 1.00 57.34 77 CYS A C 1
ATOM 602 O O . CYS A 1 77 ? 21.124 -5.801 -15.902 1.00 57.34 77 CYS A O 1
ATOM 604 N N . ILE A 1 78 ? 19.974 -4.075 -15.068 1.00 60.59 78 ILE A N 1
ATOM 605 C CA . ILE A 1 78 ? 20.617 -3.086 -15.952 1.00 60.59 78 ILE A CA 1
ATOM 606 C C . ILE A 1 78 ? 22.077 -2.867 -15.538 1.00 60.59 78 ILE A C 1
ATOM 608 O O . ILE A 1 78 ? 22.957 -2.864 -16.395 1.00 60.59 78 ILE A O 1
ATOM 612 N N . TYR A 1 79 ? 22.355 -2.727 -14.239 1.00 61.19 79 TYR A N 1
ATOM 613 C CA . TYR A 1 79 ? 23.730 -2.555 -13.761 1.00 61.19 79 TYR A CA 1
ATOM 614 C C . TYR A 1 79 ? 24.602 -3.792 -14.001 1.00 61.19 79 TYR A C 1
ATOM 616 O O . TYR A 1 79 ? 25.768 -3.631 -14.337 1.00 61.19 79 TYR A O 1
ATOM 624 N N . GLU A 1 80 ? 24.054 -5.005 -13.902 1.00 56.16 80 GLU A N 1
ATOM 625 C CA . GLU A 1 80 ? 24.787 -6.247 -14.193 1.00 56.16 80 GLU A CA 1
ATOM 626 C C . GLU A 1 80 ? 25.222 -6.344 -15.667 1.00 56.16 80 GLU A C 1
ATOM 628 O O . GLU A 1 80 ? 26.317 -6.824 -15.956 1.00 56.16 80 GLU A O 1
ATOM 633 N N . LEU A 1 81 ? 24.411 -5.824 -16.597 1.00 59.56 81 LEU A N 1
ATOM 634 C CA . LEU A 1 81 ? 24.754 -5.767 -18.022 1.00 59.56 81 LEU A CA 1
ATOM 635 C C . LEU A 1 81 ? 25.806 -4.696 -18.351 1.00 59.56 81 LEU A C 1
ATOM 637 O O . LEU A 1 81 ? 26.553 -4.857 -19.314 1.00 59.56 81 LEU A O 1
ATOM 641 N N . ILE A 1 82 ? 25.853 -3.599 -17.590 1.00 67.75 82 ILE A N 1
ATOM 642 C CA . ILE A 1 82 ? 26.755 -2.464 -17.852 1.00 67.75 82 ILE A CA 1
ATOM 643 C C . ILE A 1 82 ? 28.082 -2.612 -17.082 1.00 67.75 82 ILE A C 1
ATOM 645 O O . ILE A 1 82 ? 29.130 -2.223 -17.591 1.00 67.75 82 ILE A O 1
ATOM 649 N N . TYR A 1 83 ? 28.055 -3.215 -15.891 1.00 62.16 83 TYR A N 1
ATOM 650 C CA . TYR A 1 83 ? 29.205 -3.395 -14.999 1.00 62.16 83 TYR A CA 1
ATOM 651 C C . TYR A 1 83 ? 29.246 -4.827 -14.428 1.00 62.16 83 TYR A C 1
ATOM 653 O O . TYR A 1 83 ? 28.903 -5.053 -13.258 1.00 62.16 83 TYR A O 1
ATOM 661 N N . PRO A 1 84 ? 29.670 -5.827 -15.223 1.00 60.66 84 PRO A N 1
ATOM 662 C CA . PRO A 1 84 ? 29.778 -7.204 -14.754 1.00 60.66 84 PRO A CA 1
ATOM 663 C C . PRO A 1 84 ? 30.882 -7.314 -13.687 1.00 60.66 84 PRO A C 1
ATOM 665 O O . PRO A 1 84 ? 32.068 -7.298 -14.004 1.00 60.66 84 PRO A O 1
ATOM 668 N N . GLY A 1 85 ? 30.495 -7.406 -12.408 1.00 60.28 85 GLY A N 1
ATOM 669 C CA . GLY A 1 85 ? 31.419 -7.632 -11.283 1.00 60.28 85 GLY A CA 1
ATOM 670 C C . GLY A 1 85 ? 31.213 -6.764 -10.034 1.00 60.28 85 GLY A C 1
ATOM 671 O O . GLY A 1 85 ? 31.700 -7.133 -8.969 1.00 60.28 85 GLY A O 1
ATOM 672 N N . GLU A 1 86 ? 30.452 -5.664 -10.098 1.00 58.25 86 GLU A N 1
ATOM 673 C CA . GLU A 1 86 ? 30.241 -4.751 -8.945 1.00 58.25 86 GLU A CA 1
ATOM 674 C C . GLU A 1 86 ? 28.961 -5.041 -8.122 1.00 58.25 86 GLU A C 1
ATOM 676 O O . GLU A 1 86 ? 28.596 -4.310 -7.196 1.00 58.25 86 GLU A O 1
ATOM 681 N N . MET A 1 87 ? 28.284 -6.156 -8.415 1.00 50.06 87 MET A N 1
ATOM 682 C CA . MET A 1 87 ? 26.933 -6.486 -7.936 1.00 50.06 87 MET A CA 1
ATOM 683 C C . MET A 1 87 ? 26.781 -6.558 -6.400 1.00 50.06 87 MET A C 1
ATOM 685 O O . MET A 1 87 ? 25.694 -6.322 -5.869 1.00 50.06 87 MET A O 1
ATOM 689 N N . PHE A 1 88 ? 27.853 -6.847 -5.654 1.00 50.50 88 PHE A N 1
ATOM 690 C CA . PHE A 1 88 ? 27.775 -7.017 -4.195 1.00 50.50 88 PHE A CA 1
ATOM 691 C C . PHE A 1 88 ? 27.591 -5.707 -3.413 1.00 50.50 88 PHE A C 1
ATOM 693 O O . PHE A 1 88 ? 27.110 -5.747 -2.280 1.00 50.50 88 PHE A O 1
ATOM 700 N N . LYS A 1 89 ? 27.928 -4.546 -3.992 1.00 47.34 89 LYS A N 1
ATOM 701 C CA . LYS A 1 89 ? 27.851 -3.256 -3.283 1.00 47.34 89 LYS A CA 1
ATOM 702 C C . LYS A 1 89 ? 26.462 -2.612 -3.381 1.00 47.34 89 LYS A C 1
ATOM 704 O O . LYS A 1 89 ? 25.936 -2.145 -2.376 1.00 47.34 89 LYS A O 1
ATOM 709 N N . CYS A 1 90 ? 25.812 -2.713 -4.543 1.00 46.03 90 CYS A N 1
ATOM 710 C CA . CYS A 1 90 ? 24.496 -2.112 -4.798 1.00 46.03 90 CYS A CA 1
ATOM 711 C C . CYS A 1 90 ? 23.362 -2.779 -3.991 1.00 46.03 90 CYS A C 1
ATOM 713 O O . CYS A 1 90 ? 22.465 -2.105 -3.489 1.00 46.03 90 CYS A O 1
ATOM 715 N N . LYS A 1 91 ? 23.443 -4.099 -3.755 1.00 46.34 91 LYS A N 1
ATOM 716 C CA . LYS A 1 91 ? 22.462 -4.831 -2.930 1.00 46.34 91 LYS A CA 1
ATOM 717 C C . LYS A 1 91 ? 22.414 -4.352 -1.472 1.00 46.34 91 LYS A C 1
ATOM 719 O O . LYS A 1 91 ? 21.401 -4.544 -0.816 1.00 46.34 91 LYS A O 1
ATOM 724 N N . LYS A 1 92 ? 23.484 -3.750 -0.945 1.00 45.88 92 LYS A N 1
ATOM 725 C CA . LYS A 1 92 ? 23.532 -3.292 0.452 1.00 45.88 92 LYS A CA 1
ATOM 726 C C . LYS A 1 92 ? 22.941 -1.889 0.634 1.00 45.88 92 LYS A C 1
ATOM 728 O O . LYS A 1 92 ? 22.357 -1.624 1.675 1.00 45.88 92 LYS A O 1
ATOM 733 N N . GLU A 1 93 ? 23.045 -1.026 -0.376 1.00 46.28 93 GLU A N 1
ATOM 734 C CA . GLU A 1 93 ? 22.447 0.319 -0.361 1.00 46.28 93 GLU A CA 1
ATOM 735 C C . GLU A 1 93 ? 20.957 0.303 -0.722 1.00 46.28 93 GLU A C 1
ATOM 737 O O . GLU A 1 93 ? 20.177 1.028 -0.114 1.00 46.28 93 GLU A O 1
ATOM 742 N N . LEU A 1 94 ? 20.528 -0.566 -1.645 1.00 48.44 94 LEU A N 1
ATOM 743 C CA . LEU A 1 94 ? 19.129 -0.611 -2.087 1.00 48.44 94 LEU A CA 1
ATOM 744 C C . LEU A 1 94 ? 18.162 -1.255 -1.073 1.00 48.44 94 LEU A C 1
ATOM 746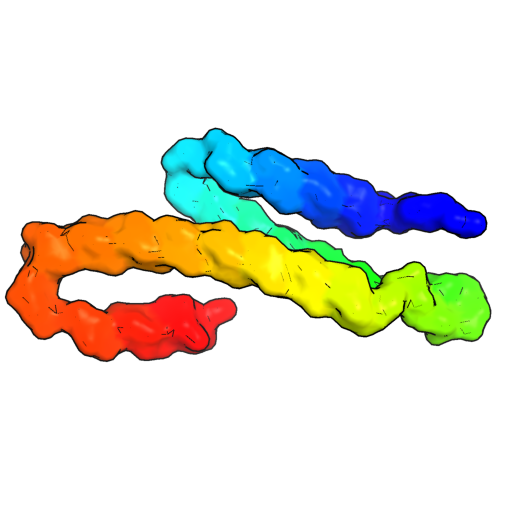 O O . LEU A 1 94 ? 16.968 -0.995 -1.133 1.00 48.44 94 LEU A O 1
ATOM 750 N N . TYR A 1 95 ? 18.668 -2.099 -0.165 1.00 49.22 95 TYR A N 1
ATOM 751 C CA . TYR A 1 95 ? 17.893 -2.740 0.914 1.00 49.22 95 TYR A CA 1
ATOM 752 C C . TYR A 1 95 ? 18.020 -2.001 2.263 1.00 49.22 95 TYR A C 1
ATOM 754 O O . TYR A 1 95 ? 17.528 -2.489 3.277 1.00 49.22 95 TYR A O 1
ATOM 762 N N . SER A 1 96 ? 18.699 -0.847 2.289 1.00 44.84 96 SER A N 1
ATOM 763 C CA . SER A 1 96 ? 18.871 0.009 3.475 1.00 44.84 96 SER A CA 1
ATOM 764 C C . SER A 1 96 ? 18.107 1.345 3.371 1.00 44.84 96 SER A C 1
ATOM 766 O O . SER A 1 96 ? 18.324 2.223 4.208 1.00 44.84 96 SER A O 1
ATOM 768 N N . LEU A 1 97 ? 17.236 1.491 2.361 1.00 45.09 97 LEU A N 1
ATOM 769 C CA . LEU A 1 97 ? 16.336 2.626 2.089 1.00 45.09 97 LEU A CA 1
ATOM 770 C C . LEU A 1 97 ? 14.867 2.166 2.066 1.00 45.09 97 LEU A C 1
ATOM 772 O O . LEU A 1 97 ? 13.994 2.949 2.489 1.00 45.09 97 LEU A O 1
#

Mean predicted aligned error: 8.49 Å

Secondary structure (DSSP, 8-state):
-PPPHHHHHHHHHHHHGGG---HHHHHHHHHHHHHHHHHHHH-B-TTS-BSS-HHHHHHHHHHHHHHHHHHHHHHHHHHHHHSTT-HHHHHHHHT--

Solvent-accessible surface area (backbone atoms only — not comparable to full-atom values): 5794 Å² total; per-residue (Å²): 137,79,85,49,73,58,58,55,50,44,56,52,48,64,66,47,48,83,71,54,80,52,63,72,61,39,55,51,48,52,53,51,48,53,54,41,49,52,54,49,67,67,37,50,42,99,86,67,44,67,69,58,58,69,66,62,54,48,56,50,49,54,54,52,50,56,53,49,51,56,52,50,51,55,53,52,55,53,46,48,74,77,43,80,83,61,67,79,60,57,62,59,58,70,75,72,114

pLDDT: mean 81.5, std 16.41, range [44.84, 95.81]

InterPro domains:
  IPR019150 Vesicle transport protein, Use1 [PF09753] (5-73)
  IPR019150 Vesicle transport protein, Use1 [PTHR13050] (1-71)